Protein AF-A0A7S3GYY1-F1 (afdb_monomer_lite)

Radius of gyration: 20.86 Å; chains: 1; bounding box: 52×26×49 Å

InterPro domains:
  IPR011989 Armadillo-like helical [G3DSA:1.25.10.10] (1-102)
  IPR016024 Armadillo-type fold [SSF48371] (5-98)
  IPR026739 AP complex subunit beta [PTHR11134] (6-101)

pLDDT: mean 89.25, std 10.95, range [45.5, 98.06]

Foldseek 3Di:
DDDDPVVLQVVLLVLLQVCVVPVVVRVVVNVVSLVCQCPPDPDVVSNVSSVVLVVQVVVPSVSSCCVSVPDDDDPPDDPVRVPPVVVVVLVVCPPHCVNVPD

Sequence (102 aa):
EEVSGAVKLEMITAAVKLFFCRPPEMQAMLGRLLDKAITETTHPDVRDRALLYYRLLAYSPEEARRVICAPKEIVEEFQEEMDAEMREKIFDEFNTLSIVYK

Organism: NCBI:txid89044

Structure (mmCIF, N/CA/C/O backbone):
data_AF-A0A7S3GYY1-F1
#
_entry.id   AF-A0A7S3GYY1-F1
#
loop_
_atom_site.group_PDB
_atom_site.id
_atom_site.type_symbol
_atom_site.label_atom_id
_atom_site.label_alt_id
_atom_site.label_comp_id
_atom_site.label_asym_id
_atom_site.label_entity_id
_atom_site.label_seq_id
_atom_site.pdbx_PDB_ins_code
_atom_site.Cartn_x
_atom_site.Cartn_y
_atom_site.Cartn_z
_atom_site.occupancy
_atom_site.B_iso_or_equiv
_atom_site.auth_seq_id
_atom_site.auth_comp_id
_atom_site.auth_asym_id
_atom_site.auth_atom_id
_atom_site.pdbx_PDB_model_num
ATOM 1 N N . GLU A 1 1 ? 19.381 6.036 13.625 1.00 45.50 1 GLU A N 1
ATOM 2 C CA . GLU A 1 1 ? 19.503 5.397 12.302 1.00 45.50 1 GLU A CA 1
ATOM 3 C C . GLU A 1 1 ? 18.190 5.613 11.563 1.00 45.50 1 GLU A C 1
ATOM 5 O O . GLU A 1 1 ? 17.159 5.116 12.011 1.00 45.50 1 GLU A O 1
ATOM 10 N N . GLU A 1 2 ? 18.165 6.472 10.543 1.00 54.03 2 GLU A N 1
ATOM 11 C CA . GLU A 1 2 ? 16.949 6.645 9.744 1.00 54.03 2 GLU A CA 1
ATOM 12 C C . GLU A 1 2 ? 16.781 5.429 8.837 1.00 54.03 2 GLU A C 1
ATOM 14 O O . GLU A 1 2 ? 17.522 5.233 7.879 1.00 54.03 2 GLU A O 1
ATOM 19 N N . VAL A 1 3 ? 15.796 4.589 9.152 1.00 68.88 3 VAL A N 1
ATOM 20 C CA . VAL A 1 3 ? 15.377 3.505 8.262 1.00 68.88 3 VAL A CA 1
ATOM 21 C C . VAL A 1 3 ? 14.910 4.122 6.940 1.00 68.88 3 VAL A C 1
ATOM 23 O O . VAL A 1 3 ? 14.062 5.022 6.954 1.00 68.88 3 VAL A O 1
ATOM 26 N N . SER A 1 4 ? 15.462 3.638 5.822 1.00 87.56 4 SER A N 1
ATOM 27 C CA . SER A 1 4 ? 15.169 4.113 4.461 1.00 87.56 4 SER A CA 1
ATOM 28 C C . SER A 1 4 ? 13.662 4.250 4.207 1.00 87.56 4 SER A C 1
ATOM 30 O O . SER A 1 4 ? 12.870 3.396 4.620 1.00 87.56 4 SER A O 1
ATOM 32 N N . GLY A 1 5 ? 13.258 5.314 3.502 1.00 89.12 5 GLY A N 1
ATOM 33 C CA . GLY A 1 5 ? 11.859 5.563 3.134 1.00 89.12 5 GLY A CA 1
ATOM 34 C C . GLY A 1 5 ? 11.222 4.368 2.421 1.00 89.12 5 GLY A C 1
ATOM 35 O O . GLY A 1 5 ? 10.105 3.980 2.758 1.00 89.12 5 GLY A O 1
ATOM 36 N N . ALA A 1 6 ? 11.975 3.701 1.542 1.00 93.00 6 ALA A N 1
ATOM 37 C CA . ALA A 1 6 ? 11.526 2.501 0.836 1.00 93.00 6 ALA A CA 1
ATOM 38 C C . ALA A 1 6 ? 11.123 1.367 1.796 1.00 93.00 6 ALA A C 1
ATOM 40 O O . ALA A 1 6 ? 10.068 0.757 1.639 1.00 93.00 6 ALA A O 1
ATOM 41 N N . VAL A 1 7 ? 11.910 1.137 2.851 1.00 94.44 7 VAL A N 1
ATOM 42 C CA . VAL A 1 7 ? 11.620 0.096 3.849 1.00 94.44 7 VAL A CA 1
ATOM 43 C C . VAL A 1 7 ? 10.350 0.431 4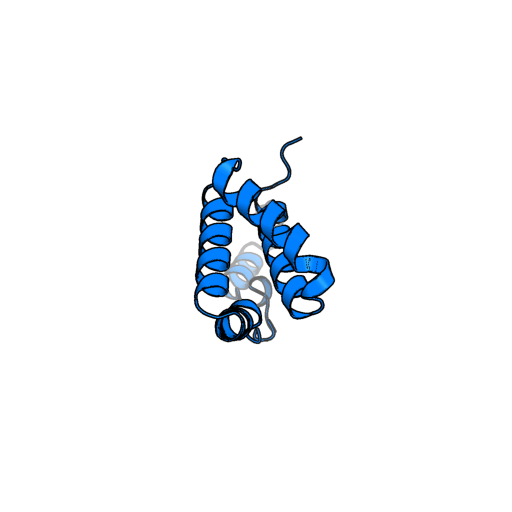.631 1.00 94.44 7 VAL A C 1
ATOM 45 O O . VAL A 1 7 ? 9.529 -0.448 4.878 1.00 94.44 7 VAL A O 1
ATOM 48 N N . LYS A 1 8 ? 10.139 1.706 4.984 1.00 94.06 8 LYS A N 1
ATOM 49 C CA . LYS A 1 8 ? 8.908 2.146 5.665 1.00 94.06 8 LYS A CA 1
ATOM 50 C C . LYS A 1 8 ? 7.673 1.951 4.782 1.00 94.06 8 LYS A C 1
ATOM 52 O O . LYS A 1 8 ? 6.646 1.483 5.271 1.00 94.06 8 LYS A O 1
ATOM 57 N N . LEU A 1 9 ? 7.778 2.280 3.494 1.00 95.88 9 LEU A N 1
ATOM 58 C CA . LEU A 1 9 ? 6.697 2.101 2.523 1.00 95.88 9 LEU A CA 1
ATOM 59 C C . LEU A 1 9 ? 6.303 0.625 2.375 1.00 95.88 9 LEU A C 1
ATOM 61 O O . LEU A 1 9 ? 5.112 0.298 2.415 1.00 95.88 9 LEU A O 1
ATOM 65 N N . GLU A 1 10 ? 7.286 -0.266 2.259 1.00 96.19 10 GLU A N 1
ATOM 66 C CA . GLU A 1 10 ? 7.033 -1.7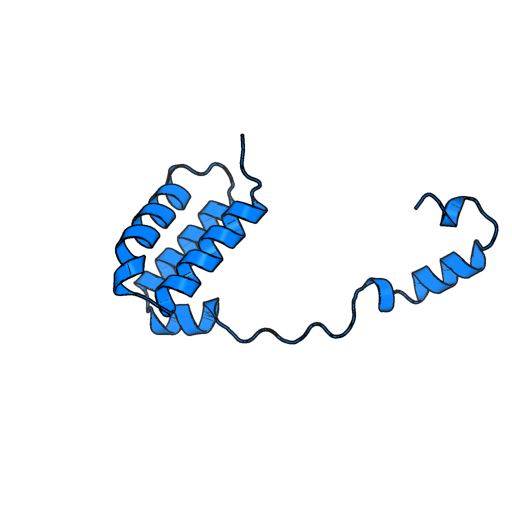05 2.165 1.00 96.19 10 GLU A CA 1
ATOM 67 C C . GLU A 1 10 ? 6.509 -2.286 3.479 1.00 96.19 10 GLU A C 1
ATOM 69 O O . GLU A 1 10 ? 5.581 -3.093 3.466 1.00 96.19 10 GLU A O 1
ATOM 74 N N . MET A 1 11 ? 7.005 -1.820 4.627 1.00 95.44 11 MET A N 1
ATOM 75 C CA . MET A 1 11 ? 6.515 -2.249 5.939 1.00 95.44 11 MET A CA 1
ATOM 76 C C . MET A 1 11 ? 5.024 -1.935 6.126 1.00 95.44 11 MET A C 1
ATOM 78 O O . MET A 1 11 ? 4.266 -2.800 6.568 1.00 95.44 11 MET A O 1
ATOM 82 N N . ILE A 1 12 ? 4.579 -0.726 5.764 1.00 96.50 12 ILE A N 1
ATOM 83 C CA . ILE A 1 12 ? 3.158 -0.347 5.839 1.00 96.50 12 ILE A CA 1
ATOM 84 C C . ILE A 1 12 ? 2.322 -1.224 4.899 1.00 96.50 12 ILE A C 1
ATOM 86 O O . ILE A 1 12 ? 1.274 -1.737 5.294 1.00 96.50 12 ILE A O 1
ATOM 90 N N . THR A 1 13 ? 2.805 -1.449 3.675 1.00 97.19 13 THR A N 1
ATOM 91 C CA . THR A 1 13 ? 2.125 -2.297 2.685 1.00 97.19 13 THR A CA 1
ATOM 92 C C . THR A 1 13 ? 1.990 -3.739 3.176 1.00 97.19 13 THR A C 1
ATOM 94 O O . THR A 1 13 ? 0.910 -4.327 3.097 1.00 97.19 13 THR A O 1
ATOM 97 N N . ALA A 1 14 ? 3.058 -4.306 3.737 1.00 97.19 14 ALA A N 1
ATOM 98 C CA . ALA A 1 14 ? 3.065 -5.650 4.298 1.00 97.19 14 ALA A CA 1
ATOM 99 C C . ALA A 1 14 ? 2.120 -5.775 5.501 1.00 97.19 14 ALA A C 1
ATOM 101 O O . ALA A 1 14 ? 1.362 -6.740 5.581 1.00 97.19 14 ALA A O 1
ATOM 102 N N . ALA A 1 15 ? 2.105 -4.788 6.403 1.00 97.44 15 ALA A N 1
ATOM 103 C CA . ALA A 1 15 ? 1.216 -4.787 7.562 1.00 97.44 15 ALA A CA 1
ATOM 104 C C . ALA A 1 15 ? -0.266 -4.758 7.157 1.00 97.44 15 ALA A C 1
ATOM 106 O O . ALA A 1 15 ? -1.065 -5.520 7.701 1.00 97.44 15 ALA A O 1
ATOM 107 N N . VAL A 1 16 ? -0.642 -3.940 6.168 1.00 97.44 16 VAL A N 1
ATOM 108 C CA . VAL A 1 16 ? -2.026 -3.905 5.664 1.00 97.44 16 VAL A CA 1
ATOM 109 C C . VAL A 1 16 ? -2.400 -5.214 4.966 1.00 97.44 16 VAL A C 1
ATOM 111 O O . VAL A 1 16 ? -3.482 -5.750 5.198 1.00 97.44 16 VAL A O 1
ATOM 114 N N . LYS A 1 17 ? -1.497 -5.795 4.167 1.00 97.38 17 LYS A N 1
ATOM 115 C CA . LYS A 1 17 ? -1.729 -7.112 3.553 1.00 97.38 17 LYS A CA 1
ATOM 116 C C . LYS A 1 17 ? -1.909 -8.212 4.599 1.00 97.38 17 LYS A C 1
ATOM 118 O O . LYS A 1 17 ? -2.830 -9.017 4.487 1.00 97.38 17 LYS A O 1
ATOM 123 N N . LEU A 1 18 ? -1.073 -8.220 5.637 1.00 97.50 18 LEU A N 1
ATOM 124 C CA . LEU A 1 18 ? -1.156 -9.188 6.728 1.00 97.50 18 LEU A CA 1
ATOM 125 C C . LEU A 1 18 ? -2.440 -9.017 7.549 1.00 97.50 18 LEU A C 1
ATOM 127 O O . LEU A 1 18 ? -3.010 -10.016 7.986 1.00 97.50 18 LEU A O 1
ATOM 131 N N . PHE A 1 19 ? -2.947 -7.789 7.696 1.00 97.69 19 PHE A N 1
ATOM 132 C CA . PHE A 1 19 ? -4.256 -7.541 8.299 1.00 97.69 19 PHE A CA 1
ATOM 133 C C . PHE A 1 19 ? -5.386 -8.262 7.556 1.00 97.69 19 PHE A C 1
ATOM 135 O O . PHE A 1 19 ? -6.242 -8.846 8.210 1.00 97.69 19 PHE A O 1
ATOM 142 N N . PHE A 1 20 ? -5.360 -8.333 6.223 1.00 96.75 20 PHE A N 1
ATOM 143 C CA . PHE A 1 20 ? -6.361 -9.109 5.479 1.00 96.75 20 PHE A CA 1
ATOM 144 C C . PHE A 1 20 ? -6.231 -10.628 5.671 1.00 96.75 20 PHE A C 1
ATOM 146 O O . PHE A 1 20 ? -7.214 -11.344 5.492 1.00 96.75 20 PHE A O 1
ATOM 153 N N . CYS A 1 21 ? -5.048 -11.127 6.043 1.00 96.06 21 CYS A N 1
ATOM 154 C CA . CYS A 1 21 ? -4.831 -12.542 6.352 1.00 96.06 21 CYS A CA 1
ATOM 155 C C . CYS A 1 21 ? -5.228 -12.896 7.792 1.00 96.06 21 CYS A C 1
ATOM 157 O O . CYS A 1 21 ? -5.764 -13.976 8.029 1.00 96.06 21 CYS A O 1
ATOM 159 N N . ARG A 1 22 ? -4.941 -12.011 8.758 1.00 96.44 22 ARG A N 1
ATOM 160 C CA . ARG A 1 22 ? -5.206 -12.218 10.193 1.00 96.44 22 ARG A CA 1
ATOM 161 C C . ARG A 1 22 ? -5.757 -10.949 10.861 1.00 96.44 22 ARG A C 1
ATOM 163 O O . ARG A 1 22 ? -5.047 -10.318 11.649 1.00 96.44 22 ARG A O 1
ATOM 170 N N . PRO A 1 23 ? -7.019 -10.569 10.589 1.00 93.81 23 PRO A N 1
ATOM 171 C CA . PRO A 1 23 ? -7.574 -9.310 11.085 1.00 93.81 23 PRO A CA 1
ATOM 172 C C . PRO A 1 23 ? -7.520 -9.142 12.616 1.00 93.81 23 PRO A C 1
ATOM 174 O O . PRO A 1 23 ? -7.063 -8.086 13.057 1.00 93.81 23 PRO A O 1
ATOM 177 N N . PRO A 1 24 ? -7.891 -10.147 13.444 1.00 95.06 24 PRO A N 1
ATOM 178 C CA . PRO A 1 24 ? -7.938 -9.977 14.901 1.00 95.06 24 PRO A CA 1
ATOM 179 C C . PRO A 1 24 ? -6.567 -9.703 15.531 1.00 95.06 24 PRO A C 1
ATOM 181 O O . PRO A 1 24 ? -6.445 -8.860 16.415 1.00 95.06 24 PRO A O 1
ATOM 184 N N . GLU A 1 25 ? -5.525 -10.390 15.055 1.00 96.31 25 GLU A N 1
ATOM 185 C CA . GLU A 1 25 ? -4.148 -10.232 15.548 1.00 96.31 25 GLU A CA 1
ATOM 186 C C . GLU A 1 25 ? -3.552 -8.881 15.125 1.00 96.31 25 GLU A C 1
ATOM 188 O O . GLU A 1 25 ? -2.783 -8.259 15.860 1.00 96.31 25 GLU A O 1
ATOM 193 N N . MET A 1 26 ? -3.919 -8.412 13.930 1.00 96.62 26 MET A N 1
ATOM 194 C CA . MET A 1 26 ? -3.288 -7.264 13.288 1.00 96.62 26 MET A CA 1
ATOM 195 C C . MET A 1 26 ? -3.982 -5.935 13.560 1.00 96.62 26 MET A C 1
ATOM 197 O O . MET A 1 26 ? -3.323 -4.904 13.468 1.00 96.62 26 MET A O 1
ATOM 201 N N . GLN A 1 27 ? -5.271 -5.922 13.906 1.00 94.94 27 GLN A N 1
ATOM 202 C CA . GLN A 1 27 ? -6.063 -4.691 14.015 1.00 94.94 27 GLN A CA 1
ATOM 203 C C . GLN A 1 27 ? -5.419 -3.649 14.942 1.00 94.94 27 GLN A C 1
ATOM 205 O O . GLN A 1 27 ? -5.226 -2.497 14.552 1.00 94.94 27 GLN A O 1
ATOM 210 N N . ALA A 1 28 ? -5.022 -4.058 16.151 1.00 97.00 28 ALA A N 1
ATOM 211 C CA . ALA A 1 28 ? -4.401 -3.153 17.116 1.00 97.00 28 ALA A CA 1
ATOM 212 C C . ALA A 1 28 ? -3.006 -2.687 16.669 1.00 97.00 28 ALA A C 1
ATOM 214 O O . ALA A 1 28 ? -2.629 -1.539 16.900 1.00 97.00 28 ALA A O 1
ATOM 215 N N . MET A 1 29 ? -2.226 -3.573 16.043 1.00 97.25 29 MET A N 1
ATOM 216 C CA . MET A 1 29 ? -0.885 -3.240 15.562 1.00 97.25 29 MET A CA 1
ATOM 217 C C . MET A 1 29 ? -0.944 -2.277 14.375 1.00 97.25 29 MET A C 1
ATOM 219 O O . MET A 1 29 ? -0.262 -1.253 14.394 1.00 97.25 29 MET A O 1
ATOM 223 N N . LEU A 1 30 ? -1.806 -2.557 13.394 1.00 97.19 30 LEU A N 1
ATOM 224 C CA . LEU A 1 30 ? -1.987 -1.728 12.210 1.00 97.19 30 LEU A CA 1
ATOM 225 C C . LEU A 1 30 ? -2.490 -0.327 12.578 1.00 97.19 30 LEU A C 1
ATOM 227 O O . LEU A 1 30 ? -1.989 0.650 12.030 1.00 97.19 30 LEU A O 1
ATOM 231 N N . GLY A 1 31 ? -3.410 -0.216 13.544 1.00 96.69 31 GLY A N 1
ATOM 232 C CA . GLY A 1 31 ? -3.866 1.080 14.052 1.00 96.69 31 GLY A CA 1
ATOM 233 C C . GLY A 1 31 ? -2.717 1.937 14.594 1.00 96.69 31 GLY A C 1
ATOM 234 O O . GLY A 1 31 ? -2.556 3.079 14.173 1.00 96.69 31 GLY A O 1
ATOM 235 N N . ARG A 1 32 ? -1.860 1.365 15.455 1.00 97.31 32 ARG A N 1
ATOM 236 C CA . ARG A 1 32 ? -0.674 2.068 15.987 1.00 97.31 32 ARG A CA 1
ATOM 237 C C . ARG A 1 32 ? 0.329 2.431 14.894 1.00 97.31 32 ARG A C 1
ATOM 239 O O . ARG A 1 32 ? 0.930 3.499 14.942 1.00 97.31 32 ARG A O 1
ATOM 246 N N . LEU A 1 33 ? 0.530 1.538 13.925 1.00 96.69 33 LEU A N 1
ATOM 247 C CA . LEU A 1 33 ? 1.443 1.779 12.814 1.00 96.69 33 LEU A CA 1
ATOM 248 C C . LEU A 1 33 ? 0.974 2.951 11.946 1.00 96.69 33 LEU A C 1
ATOM 250 O O . LEU A 1 33 ? 1.783 3.816 11.619 1.00 96.69 33 LEU A O 1
ATOM 254 N N . LEU A 1 34 ? -0.311 2.980 11.579 1.00 97.06 34 LEU A N 1
ATOM 255 C CA . LEU A 1 34 ? -0.884 4.049 10.762 1.00 97.06 34 LEU A CA 1
ATOM 256 C C . LEU A 1 34 ? -0.870 5.386 11.502 1.00 97.06 34 LEU A C 1
ATOM 258 O O . LEU A 1 34 ? -0.460 6.378 10.912 1.00 97.06 34 LEU A O 1
ATOM 262 N N . ASP A 1 35 ? -1.232 5.413 12.786 1.00 97.19 35 ASP A N 1
ATOM 263 C CA . ASP A 1 35 ? -1.167 6.630 13.604 1.00 97.19 35 ASP A C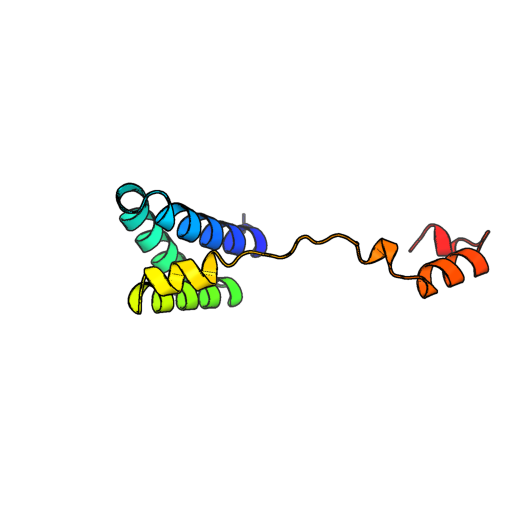A 1
ATOM 264 C C . ASP A 1 35 ? 0.255 7.214 13.637 1.00 97.19 35 ASP A C 1
ATOM 266 O O . ASP A 1 35 ? 0.482 8.374 13.286 1.00 97.19 35 ASP A O 1
ATOM 270 N N . LYS A 1 36 ? 1.251 6.362 13.908 1.00 95.50 36 LYS A N 1
ATOM 271 C CA . LYS A 1 36 ? 2.663 6.756 13.889 1.00 95.50 36 LYS A CA 1
ATOM 272 C C . LYS A 1 36 ? 3.120 7.240 12.508 1.00 95.50 36 LYS A C 1
ATOM 274 O O . LYS A 1 36 ? 3.833 8.237 12.398 1.00 95.50 36 LYS A O 1
ATOM 279 N N . ALA A 1 37 ? 2.717 6.550 11.442 1.00 95.31 37 ALA A N 1
ATOM 280 C CA . ALA A 1 37 ? 3.067 6.916 10.071 1.00 95.31 37 ALA A CA 1
ATOM 281 C C . ALA A 1 37 ? 2.403 8.225 9.607 1.00 95.31 37 ALA A C 1
ATOM 283 O O . ALA A 1 37 ? 2.965 8.926 8.771 1.00 95.31 37 ALA A O 1
ATOM 284 N N . ILE A 1 38 ? 1.232 8.574 10.143 1.00 96.00 38 ILE A N 1
ATOM 285 C CA . ILE A 1 38 ? 0.504 9.796 9.781 1.00 96.00 38 ILE A CA 1
ATOM 286 C C . ILE A 1 38 ? 1.005 11.008 10.577 1.00 96.00 38 ILE A C 1
ATOM 288 O O . ILE A 1 38 ? 1.058 12.113 10.024 1.00 96.00 38 ILE A O 1
ATOM 292 N N . THR A 1 39 ? 1.359 10.804 11.848 1.00 95.12 39 THR A N 1
ATOM 293 C CA . THR A 1 39 ? 1.645 11.886 12.803 1.00 95.12 39 THR A CA 1
ATOM 294 C C . THR A 1 39 ? 3.139 12.175 12.961 1.00 95.12 39 THR A C 1
ATOM 296 O O . THR A 1 39 ? 3.524 13.338 13.036 1.00 95.12 39 THR A O 1
ATOM 299 N N . GLU A 1 40 ? 3.997 11.150 12.990 1.00 91.44 40 GLU A N 1
ATOM 300 C CA . GLU A 1 40 ? 5.414 11.303 13.379 1.00 91.44 40 GLU A CA 1
ATOM 301 C C . GLU A 1 40 ? 6.401 11.254 12.203 1.00 91.44 40 GLU A C 1
ATOM 303 O O . GLU A 1 40 ? 7.579 11.577 12.350 1.00 91.44 40 GLU A O 1
ATOM 308 N N . THR A 1 41 ? 5.961 10.812 11.026 1.00 89.38 41 THR A N 1
ATOM 309 C CA . THR A 1 41 ? 6.842 10.656 9.865 1.00 89.38 41 THR A CA 1
ATOM 310 C C . THR A 1 41 ? 7.094 11.985 9.153 1.00 89.38 41 THR A C 1
ATOM 312 O O . THR A 1 41 ? 6.166 12.714 8.814 1.00 89.38 41 THR A O 1
ATOM 315 N N . THR A 1 42 ? 8.364 12.249 8.842 1.00 89.69 42 THR A N 1
ATOM 316 C CA . THR A 1 42 ? 8.818 13.389 8.026 1.00 89.69 42 THR A CA 1
ATOM 317 C C . THR A 1 42 ? 8.761 13.118 6.521 1.00 89.69 42 THR A C 1
ATOM 319 O O . THR A 1 42 ? 8.730 14.055 5.730 1.00 89.69 42 THR A O 1
ATOM 322 N N . HIS A 1 43 ? 8.736 11.845 6.111 1.00 93.12 43 HIS A N 1
ATOM 323 C CA . HIS A 1 43 ? 8.726 11.444 4.705 1.00 93.12 43 HIS A CA 1
ATOM 324 C C . HIS A 1 43 ? 7.311 11.568 4.105 1.00 93.12 43 HIS A C 1
ATOM 326 O O . HIS A 1 43 ? 6.429 10.790 4.487 1.00 93.12 43 HIS A O 1
ATOM 332 N N . PRO A 1 44 ? 7.073 12.479 3.143 1.00 93.88 44 PRO A N 1
ATOM 333 C CA . PRO A 1 44 ? 5.730 12.763 2.630 1.00 93.88 44 PRO A CA 1
ATOM 334 C C . PRO A 1 44 ? 5.056 11.526 2.018 1.00 93.88 44 PRO A C 1
ATOM 336 O O . PRO A 1 44 ? 3.936 11.202 2.401 1.00 93.88 44 PRO A O 1
ATOM 339 N N . ASP A 1 45 ? 5.768 10.744 1.198 1.00 96.00 45 ASP A N 1
ATOM 340 C CA . ASP A 1 45 ? 5.186 9.552 0.552 1.00 96.00 45 ASP A CA 1
ATOM 341 C C . ASP A 1 45 ? 4.685 8.489 1.540 1.00 96.00 45 ASP A C 1
ATOM 343 O O . ASP A 1 45 ? 3.691 7.804 1.292 1.00 96.00 45 ASP A O 1
ATOM 347 N N . VAL A 1 46 ? 5.376 8.333 2.673 1.00 95.75 46 VAL A N 1
ATOM 348 C CA . VAL A 1 46 ? 4.999 7.378 3.725 1.00 95.75 46 VAL A CA 1
ATOM 349 C C . VAL A 1 46 ? 3.702 7.833 4.387 1.00 95.75 46 VAL A C 1
ATOM 351 O O . VAL A 1 46 ? 2.796 7.020 4.586 1.00 95.75 46 VAL A O 1
ATOM 354 N N . ARG A 1 47 ? 3.592 9.135 4.670 1.00 96.81 47 ARG A N 1
ATOM 355 C CA . ARG A 1 47 ? 2.390 9.748 5.237 1.00 96.81 47 ARG A CA 1
ATOM 356 C C . ARG A 1 47 ? 1.203 9.643 4.282 1.00 96.81 47 ARG A C 1
ATOM 358 O O . ARG A 1 47 ? 0.124 9.227 4.703 1.00 96.81 47 ARG A O 1
ATOM 365 N N . ASP A 1 48 ? 1.404 9.948 3.004 1.00 97.69 48 ASP A N 1
ATOM 366 C CA . ASP A 1 48 ? 0.352 9.885 1.986 1.00 97.69 48 ASP A CA 1
ATOM 367 C C . ASP A 1 48 ? -0.141 8.454 1.767 1.00 97.69 48 ASP A C 1
ATOM 369 O O . ASP A 1 48 ? -1.349 8.211 1.719 1.00 97.69 48 ASP A O 1
ATOM 373 N N . ARG A 1 49 ? 0.769 7.473 1.726 1.00 97.62 49 ARG A N 1
ATOM 374 C CA . ARG A 1 49 ? 0.395 6.056 1.626 1.00 97.62 49 ARG A CA 1
ATOM 375 C C . ARG A 1 49 ? -0.375 5.574 2.853 1.00 97.62 49 ARG A C 1
ATOM 377 O O . ARG A 1 49 ? -1.371 4.868 2.701 1.00 97.62 49 ARG A O 1
ATOM 384 N N . ALA A 1 50 ? 0.042 5.977 4.053 1.00 97.69 50 ALA A N 1
ATOM 385 C CA . ALA A 1 50 ? -0.678 5.655 5.282 1.00 97.69 50 ALA A CA 1
ATOM 386 C C . ALA A 1 50 ? -2.089 6.269 5.295 1.00 97.69 50 ALA A C 1
ATOM 388 O O . ALA A 1 50 ? -3.054 5.572 5.609 1.00 97.69 50 ALA A O 1
ATOM 389 N N . LEU A 1 51 ? -2.235 7.536 4.886 1.00 98.00 51 LEU A N 1
ATOM 390 C CA . LEU A 1 51 ? -3.536 8.200 4.761 1.00 98.00 51 LEU A CA 1
ATOM 391 C C . LEU A 1 51 ? -4.432 7.528 3.719 1.00 98.00 51 LEU A C 1
ATOM 393 O O . LEU A 1 51 ? -5.623 7.347 3.976 1.00 98.00 51 LEU A O 1
ATOM 397 N N . LEU A 1 52 ? -3.879 7.145 2.566 1.00 97.94 52 LEU A N 1
ATOM 398 C CA . LEU A 1 52 ? -4.606 6.414 1.530 1.00 97.94 52 LEU A CA 1
ATOM 399 C C . LEU A 1 52 ? -5.165 5.102 2.087 1.00 97.94 52 LEU A C 1
ATOM 401 O O . LEU A 1 52 ? -6.366 4.862 1.986 1.00 97.94 52 LEU A O 1
ATOM 405 N N . TYR A 1 53 ? -4.320 4.277 2.711 1.00 97.75 53 TYR A N 1
ATOM 406 C CA . TYR A 1 53 ? -4.754 3.001 3.282 1.00 97.75 53 TYR A CA 1
ATOM 407 C C . TYR A 1 53 ? -5.758 3.183 4.415 1.00 97.75 53 TYR A C 1
ATOM 409 O O . TYR A 1 53 ? -6.765 2.482 4.439 1.00 97.75 53 TYR A O 1
ATOM 417 N N . TYR A 1 54 ? -5.537 4.148 5.310 1.00 97.81 54 TYR A N 1
ATOM 418 C CA . TYR A 1 54 ? -6.468 4.454 6.392 1.00 97.81 54 TYR A CA 1
ATOM 419 C C . TYR A 1 54 ? -7.854 4.833 5.859 1.00 97.81 54 TYR A C 1
ATOM 421 O O . TYR A 1 54 ? -8.859 4.260 6.277 1.00 97.81 54 TYR A O 1
ATOM 429 N N . ARG A 1 55 ? -7.918 5.757 4.891 1.00 98.06 55 ARG A N 1
ATOM 430 C CA . ARG A 1 55 ? -9.181 6.196 4.278 1.00 98.06 55 ARG A CA 1
ATOM 431 C C . ARG A 1 55 ? -9.880 5.061 3.540 1.00 98.06 55 ARG A C 1
ATOM 433 O O . ARG A 1 55 ? -11.097 4.946 3.626 1.00 98.06 55 ARG A O 1
ATOM 440 N N . LEU A 1 56 ? -9.121 4.220 2.843 1.00 97.44 56 LEU A N 1
ATOM 441 C CA . LEU A 1 56 ? -9.671 3.098 2.095 1.00 97.44 56 LEU A CA 1
ATOM 442 C C . LEU A 1 56 ? -10.250 2.025 3.027 1.00 97.44 56 LEU A C 1
ATOM 444 O O . LEU A 1 56 ? -11.362 1.561 2.801 1.00 97.44 56 LEU A O 1
ATOM 448 N N . LEU A 1 57 ? -9.539 1.693 4.111 1.00 96.75 57 LEU A N 1
ATOM 449 C CA . LEU A 1 57 ? -10.015 0.772 5.149 1.00 96.75 57 LEU A CA 1
ATOM 450 C C . LEU A 1 57 ? -11.244 1.321 5.885 1.00 96.75 57 LEU A C 1
ATOM 452 O O . LEU A 1 57 ? -12.155 0.554 6.187 1.00 96.75 57 LEU A O 1
ATOM 456 N N . ALA A 1 58 ? -11.280 2.631 6.152 1.00 96.44 58 ALA A N 1
ATOM 457 C CA . ALA A 1 58 ? -12.427 3.296 6.768 1.00 96.44 58 ALA A CA 1
ATOM 458 C C . ALA A 1 58 ? -13.655 3.337 5.843 1.00 96.44 58 ALA A C 1
ATOM 460 O O . ALA A 1 58 ? -14.780 3.265 6.328 1.00 96.44 58 ALA A O 1
ATOM 461 N N . TYR A 1 59 ? -13.447 3.451 4.527 1.00 97.50 59 TYR A N 1
ATOM 462 C CA . TYR A 1 59 ? -14.520 3.407 3.536 1.00 97.50 59 TYR A CA 1
ATOM 463 C C . TYR A 1 59 ? -15.096 1.995 3.384 1.00 97.50 59 TYR A C 1
ATOM 465 O O . TYR A 1 59 ? -16.300 1.798 3.522 1.00 97.50 59 TYR A O 1
ATOM 473 N N . SER A 1 60 ? -14.245 1.008 3.092 1.00 97.56 60 SER A N 1
ATOM 474 C CA . SER A 1 60 ? -14.643 -0.397 2.999 1.00 97.56 60 SER A CA 1
ATOM 475 C C . SER A 1 60 ? -13.414 -1.313 3.051 1.00 97.56 60 SER A C 1
ATOM 477 O O . SER A 1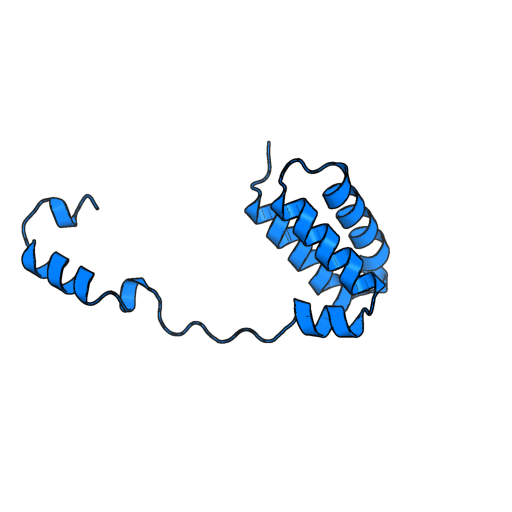 60 ? -12.557 -1.240 2.163 1.00 97.56 60 SER A O 1
ATOM 479 N N . PRO A 1 61 ? -13.328 -2.238 4.027 1.00 95.19 61 PRO A N 1
ATOM 480 C CA . PRO A 1 61 ? -12.260 -3.236 4.074 1.00 95.19 61 PRO A CA 1
ATOM 481 C C . PRO A 1 61 ? -12.220 -4.152 2.842 1.00 95.19 61 PRO A C 1
ATOM 483 O O . PRO A 1 61 ? -11.144 -4.599 2.445 1.00 95.19 61 PRO A O 1
ATOM 486 N N . GLU A 1 62 ? -13.373 -4.424 2.224 1.00 96.19 62 GLU A N 1
ATOM 487 C CA . GLU A 1 62 ? -13.466 -5.267 1.028 1.00 96.19 62 GLU A CA 1
ATOM 488 C C . GLU A 1 62 ? -12.871 -4.567 -0.198 1.00 96.19 62 GLU A C 1
ATOM 490 O O . GLU A 1 62 ? -12.029 -5.139 -0.895 1.00 96.19 62 GLU A O 1
ATOM 495 N N . GLU A 1 63 ? -13.221 -3.295 -0.410 1.00 96.50 63 GLU A N 1
ATOM 496 C CA . GLU A 1 63 ? -12.633 -2.484 -1.481 1.00 96.50 63 GLU A CA 1
ATOM 497 C C . GLU A 1 63 ? -11.141 -2.249 -1.245 1.00 96.50 63 GLU A C 1
ATOM 499 O O . GLU A 1 63 ? -10.338 -2.336 -2.176 1.00 96.50 63 GLU A O 1
ATOM 504 N N . ALA A 1 64 ? -10.743 -2.037 0.012 1.00 97.00 64 ALA A N 1
ATOM 505 C CA . ALA A 1 64 ? -9.339 -1.919 0.373 1.00 97.00 64 ALA A CA 1
ATOM 506 C C . ALA A 1 64 ? -8.549 -3.171 -0.008 1.00 97.00 64 ALA A C 1
ATOM 508 O O . ALA A 1 64 ? -7.478 -3.065 -0.606 1.00 97.00 64 ALA A O 1
ATOM 509 N N . ARG A 1 65 ? -9.094 -4.360 0.266 1.00 96.94 65 ARG A N 1
ATOM 510 C CA . ARG A 1 65 ? -8.470 -5.621 -0.137 1.00 96.94 65 ARG A CA 1
ATOM 511 C C . ARG A 1 65 ? -8.368 -5.734 -1.656 1.00 96.94 65 ARG A C 1
ATOM 513 O O . ARG A 1 65 ? -7.308 -6.109 -2.150 1.00 96.94 65 ARG A O 1
ATOM 520 N N . ARG A 1 66 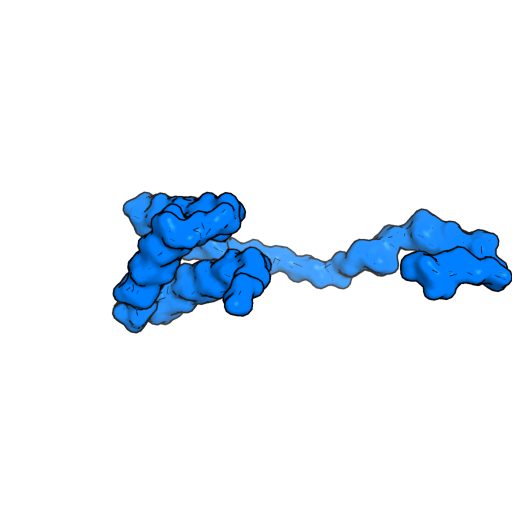? -9.430 -5.394 -2.391 1.00 96.62 66 ARG A N 1
ATOM 521 C CA . ARG A 1 66 ? -9.457 -5.459 -3.861 1.00 96.62 66 ARG A CA 1
ATOM 522 C C . ARG A 1 66 ? -8.385 -4.574 -4.497 1.00 96.62 66 ARG A C 1
ATOM 524 O O . ARG A 1 66 ? -7.706 -5.014 -5.416 1.00 96.62 66 ARG A O 1
ATOM 531 N N . VAL A 1 67 ? -8.217 -3.353 -3.994 1.00 96.50 67 VAL A N 1
ATOM 532 C CA . VAL A 1 67 ? -7.254 -2.380 -4.528 1.00 96.50 67 VAL A CA 1
ATOM 533 C C . VAL A 1 67 ? -5.820 -2.708 -4.102 1.00 96.50 67 VAL A C 1
ATOM 535 O O . VAL A 1 67 ? -4.917 -2.719 -4.931 1.00 96.50 67 VAL A O 1
ATOM 538 N N . ILE A 1 68 ? -5.586 -2.989 -2.816 1.00 96.19 68 ILE A N 1
ATOM 539 C CA . ILE A 1 68 ? -4.229 -3.170 -2.265 1.00 96.19 68 ILE A CA 1
ATOM 540 C C . ILE A 1 68 ? -3.638 -4.534 -2.646 1.00 96.19 68 ILE A C 1
ATOM 542 O O . ILE A 1 68 ? -2.426 -4.658 -2.853 1.00 96.19 68 ILE A O 1
ATOM 546 N N . CYS A 1 69 ? -4.483 -5.560 -2.736 1.00 95.56 69 CYS A N 1
ATOM 547 C CA . CYS A 1 69 ? -4.100 -6.920 -3.110 1.00 95.56 69 CYS A CA 1
ATOM 548 C C . CYS A 1 69 ? -4.502 -7.258 -4.550 1.00 95.56 69 CYS A C 1
ATOM 550 O O . CYS A 1 69 ? -4.678 -8.436 -4.862 1.00 95.56 69 CYS A O 1
ATOM 552 N N . ALA A 1 70 ? -4.653 -6.250 -5.414 1.00 95.25 70 ALA A N 1
ATOM 553 C CA . ALA A 1 70 ? -4.898 -6.470 -6.832 1.00 95.25 70 ALA A CA 1
ATOM 554 C C . ALA A 1 70 ? -3.811 -7.390 -7.426 1.00 95.25 70 ALA A C 1
ATOM 556 O O . ALA A 1 70 ? -2.632 -7.252 -7.063 1.00 95.25 70 ALA A O 1
ATOM 557 N N . PRO A 1 71 ? -4.183 -8.336 -8.310 1.00 92.44 71 PRO A N 1
ATOM 558 C CA . PRO A 1 71 ? -3.210 -9.177 -8.987 1.00 92.44 71 PRO A CA 1
ATOM 559 C C . PRO A 1 71 ? -2.255 -8.285 -9.781 1.00 92.44 71 PRO A C 1
ATOM 561 O O . PRO A 1 71 ? -2.684 -7.374 -10.487 1.00 92.44 71 PRO A O 1
ATOM 564 N N . LYS A 1 72 ? -0.957 -8.530 -9.622 1.00 90.25 72 LYS A N 1
ATOM 565 C CA . LYS A 1 72 ? 0.077 -7.878 -10.422 1.00 90.25 72 LYS A CA 1
ATOM 566 C C . LYS A 1 72 ? 0.426 -8.797 -11.582 1.00 90.25 72 LYS A C 1
ATOM 568 O O . LYS A 1 72 ? 0.532 -10.007 -11.380 1.00 90.25 72 LYS A O 1
ATOM 573 N N . GLU A 1 73 ? 0.588 -8.220 -12.763 1.00 89.56 73 GLU A N 1
ATOM 574 C CA . GLU A 1 73 ? 1.091 -8.948 -13.924 1.00 89.56 73 GLU A CA 1
ATOM 575 C C . GLU A 1 73 ? 2.531 -9.405 -13.677 1.00 89.56 73 GLU A C 1
ATOM 577 O O . GLU A 1 73 ? 3.276 -8.796 -12.898 1.00 89.56 73 GLU A O 1
ATOM 582 N N . ILE A 1 74 ? 2.896 -10.520 -14.304 1.00 87.50 74 ILE A N 1
ATOM 583 C CA . ILE A 1 74 ? 4.257 -11.040 -14.253 1.00 87.50 74 ILE A CA 1
ATOM 584 C C . ILE A 1 74 ? 5.121 -10.109 -15.100 1.00 87.50 74 ILE A C 1
ATOM 586 O O . ILE A 1 74 ? 4.776 -9.796 -16.236 1.00 87.50 74 ILE A O 1
ATOM 590 N N . VAL A 1 75 ? 6.235 -9.654 -14.534 1.00 85.56 75 VAL A N 1
ATOM 591 C CA . VAL A 1 75 ? 7.252 -8.930 -15.297 1.00 85.56 75 VAL A CA 1
ATOM 592 C C . VAL A 1 75 ? 8.108 -9.986 -15.993 1.00 85.56 75 VAL A C 1
ATOM 594 O O . VAL A 1 75 ? 8.865 -10.682 -15.320 1.00 85.56 75 VAL A O 1
ATOM 597 N N . GLU A 1 76 ? 7.912 -10.165 -17.301 1.00 80.25 76 GLU A N 1
ATOM 598 C CA . GLU A 1 76 ? 8.607 -11.192 -18.098 1.00 80.25 76 GLU A CA 1
ATOM 599 C C . GLU A 1 76 ? 9.942 -10.707 -18.676 1.00 80.25 76 GLU A C 1
ATOM 601 O O . GLU A 1 76 ? 10.873 -11.499 -18.774 1.00 80.25 76 GLU A O 1
ATOM 606 N N . GLU A 1 77 ? 10.056 -9.417 -18.998 1.00 81.75 77 GLU A N 1
ATOM 607 C CA . GLU A 1 77 ? 11.253 -8.820 -19.598 1.00 81.75 77 GLU A CA 1
ATOM 608 C C . GLU A 1 77 ? 11.745 -7.650 -18.743 1.00 81.75 77 GLU A C 1
ATOM 610 O O . GLU A 1 77 ? 10.965 -6.793 -18.309 1.00 81.75 77 GLU A O 1
ATOM 615 N N . PHE A 1 78 ? 13.053 -7.607 -18.494 1.00 79.81 78 PHE A N 1
ATOM 616 C CA . PHE A 1 78 ? 13.685 -6.488 -17.795 1.00 79.81 78 PHE A CA 1
ATOM 617 C C . PHE A 1 78 ? 14.168 -5.435 -18.795 1.00 79.81 78 PHE A C 1
ATOM 619 O O . PHE A 1 78 ? 14.532 -5.744 -19.925 1.00 79.81 78 PHE A O 1
ATOM 626 N N . GLN A 1 79 ? 14.220 -4.168 -18.379 1.00 73.62 79 GLN A N 1
ATOM 627 C CA . GLN A 1 79 ? 14.602 -3.053 -19.258 1.00 73.62 79 GLN A CA 1
ATOM 628 C C . GLN A 1 79 ? 15.984 -3.244 -19.918 1.00 73.62 79 GLN A C 1
ATOM 630 O O . GLN A 1 79 ? 16.178 -2.863 -21.069 1.00 73.62 79 GLN A O 1
ATOM 635 N N . GLU A 1 80 ? 16.919 -3.887 -19.216 1.00 69.31 80 GLU A N 1
ATOM 636 C CA . GLU A 1 80 ? 18.252 -4.258 -19.718 1.00 69.31 80 GLU A CA 1
ATOM 637 C C . GLU A 1 80 ? 18.189 -5.222 -20.919 1.00 69.31 80 GLU A C 1
ATOM 639 O O . GLU A 1 80 ? 19.087 -5.255 -21.764 1.00 69.31 80 GLU A O 1
ATOM 644 N N . GLU A 1 81 ? 17.111 -6.002 -21.025 1.00 68.31 81 GLU A N 1
ATOM 645 C CA . GLU A 1 81 ? 16.881 -6.936 -22.123 1.00 68.31 81 GLU A CA 1
ATOM 64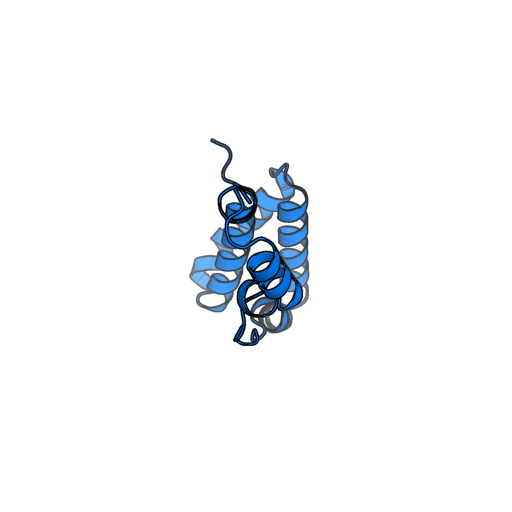6 C C . GLU A 1 81 ? 16.233 -6.269 -23.346 1.00 68.31 81 GLU A C 1
ATOM 648 O O . GLU A 1 81 ? 16.404 -6.757 -24.468 1.00 68.31 81 GLU A O 1
ATOM 653 N N . MET A 1 82 ? 15.549 -5.138 -23.136 1.00 63.03 82 MET A N 1
ATOM 654 C CA . MET A 1 82 ? 14.767 -4.426 -24.149 1.00 63.03 82 MET A CA 1
ATOM 655 C C . MET A 1 82 ? 15.534 -3.315 -24.876 1.00 63.03 82 MET A C 1
ATOM 657 O O . MET A 1 82 ? 15.107 -2.887 -25.950 1.00 63.03 82 MET A O 1
ATOM 661 N N . ASP A 1 83 ? 16.648 -2.824 -24.325 1.00 78.44 83 ASP A N 1
ATOM 662 C CA . ASP A 1 83 ? 17.352 -1.671 -24.897 1.00 78.44 83 ASP A CA 1
ATOM 663 C C . ASP A 1 83 ? 18.259 -2.069 -26.077 1.00 78.44 83 ASP A C 1
ATOM 665 O O . ASP A 1 83 ? 19.483 -2.195 -25.976 1.00 78.44 83 ASP A O 1
ATOM 669 N N . ALA A 1 84 ? 17.623 -2.304 -27.226 1.00 77.25 84 ALA A N 1
ATOM 670 C CA . ALA A 1 84 ? 18.294 -2.593 -28.488 1.00 77.25 84 ALA A CA 1
ATOM 671 C C . ALA A 1 84 ? 19.209 -1.442 -28.941 1.00 77.25 84 ALA A C 1
ATOM 673 O O . ALA A 1 84 ? 20.297 -1.711 -29.448 1.00 77.25 84 ALA A O 1
ATOM 674 N N . GLU A 1 85 ? 18.825 -0.183 -28.699 1.00 79.38 85 GLU A N 1
ATOM 675 C CA . GLU A 1 85 ? 19.666 0.977 -29.020 1.00 79.38 85 GLU A CA 1
ATOM 676 C C . GLU A 1 85 ? 20.930 1.017 -28.155 1.00 79.38 85 GLU A C 1
ATOM 678 O O . GLU A 1 85 ? 22.013 1.343 -28.643 1.00 79.38 85 GLU A O 1
ATOM 683 N N . MET A 1 86 ? 20.825 0.689 -26.864 1.00 74.75 86 MET A N 1
ATOM 684 C CA . MET A 1 86 ? 21.994 0.561 -25.998 1.00 74.75 86 MET A CA 1
ATOM 685 C C . MET A 1 86 ? 22.877 -0.604 -26.428 1.00 74.75 86 MET A C 1
ATOM 687 O O . MET A 1 86 ? 24.095 -0.443 -26.449 1.00 74.75 86 MET A O 1
ATOM 691 N N . ARG A 1 87 ? 22.297 -1.749 -26.806 1.00 76.12 87 ARG A N 1
ATOM 692 C CA . ARG A 1 87 ? 23.068 -2.886 -27.332 1.00 76.12 87 ARG A CA 1
ATOM 693 C C . ARG A 1 87 ? 23.847 -2.497 -28.582 1.00 76.12 87 ARG A C 1
ATOM 695 O O . ARG A 1 87 ? 25.039 -2.774 -28.644 1.00 76.12 87 ARG A O 1
ATOM 702 N N . GLU A 1 88 ? 23.207 -1.828 -29.535 1.00 81.75 88 GLU A N 1
ATOM 703 C CA . GLU A 1 88 ? 23.853 -1.366 -30.767 1.00 81.75 88 GLU A CA 1
ATOM 704 C C . GLU A 1 88 ? 24.990 -0.378 -30.466 1.00 81.75 88 GLU A C 1
ATOM 706 O O . GLU A 1 88 ? 26.115 -0.590 -30.910 1.00 81.75 88 GLU A O 1
ATOM 711 N N . LYS A 1 89 ? 24.764 0.605 -29.582 1.00 78.62 89 LYS A N 1
ATOM 712 C CA . LYS A 1 89 ? 25.817 1.538 -29.135 1.00 78.62 89 LYS A CA 1
ATOM 713 C C . LYS A 1 89 ? 26.980 0.840 -28.421 1.00 78.62 89 LYS A C 1
ATOM 715 O O . LYS A 1 89 ? 28.126 1.240 -28.596 1.00 78.62 89 LYS A O 1
ATOM 720 N N . ILE A 1 90 ? 26.712 -0.200 -27.625 1.00 78.88 90 ILE A N 1
ATOM 721 C CA . ILE A 1 90 ? 27.763 -1.014 -26.992 1.00 78.88 90 ILE A CA 1
ATOM 722 C C . ILE A 1 90 ? 28.585 -1.756 -28.055 1.00 78.88 90 ILE A C 1
ATOM 724 O O . ILE A 1 90 ? 29.802 -1.857 -27.915 1.00 78.88 90 ILE A O 1
ATOM 728 N N . PHE A 1 91 ? 27.955 -2.268 -29.116 1.00 80.56 91 PHE A N 1
ATOM 729 C CA . PHE A 1 91 ? 28.677 -2.909 -30.216 1.00 80.56 91 PHE A CA 1
ATOM 730 C C . PHE A 1 91 ? 29.505 -1.911 -31.036 1.00 80.56 91 PHE A C 1
ATOM 732 O O . PHE A 1 91 ? 30.639 -2.228 -31.393 1.00 80.56 91 PHE A O 1
ATOM 739 N N . ASP A 1 92 ? 28.990 -0.707 -31.283 1.00 84.00 92 ASP A N 1
ATOM 740 C CA . ASP A 1 92 ? 29.713 0.343 -32.012 1.00 84.00 92 ASP A CA 1
ATOM 741 C C . ASP A 1 92 ? 30.943 0.852 -31.246 1.00 84.00 92 ASP A C 1
ATOM 743 O O . ASP A 1 92 ? 31.971 1.182 -31.839 1.00 84.00 92 ASP A O 1
ATOM 747 N N . GLU A 1 93 ? 30.870 0.878 -29.915 1.00 84.00 93 GLU A N 1
ATOM 748 C CA . GLU A 1 93 ? 31.964 1.306 -29.041 1.00 84.00 93 GLU A CA 1
ATOM 749 C C . GLU A 1 93 ? 32.885 0.148 -28.604 1.00 84.00 93 GLU A C 1
ATOM 751 O O . GLU A 1 93 ? 33.696 0.306 -27.680 1.00 84.00 93 GLU A O 1
ATOM 756 N N . PHE A 1 94 ? 32.790 -1.023 -29.249 1.00 76.88 94 PHE A N 1
ATOM 757 C CA . PHE A 1 94 ? 33.572 -2.213 -28.905 1.00 76.88 94 PHE A CA 1
ATOM 758 C C . PHE A 1 94 ? 35.083 -1.941 -29.009 1.00 76.88 94 PHE A C 1
ATOM 760 O O . PHE A 1 94 ? 35.582 -1.492 -30.038 1.00 76.88 94 PHE A O 1
ATOM 767 N N . ASN A 1 95 ? 35.827 -2.239 -27.935 1.00 77.31 95 ASN A N 1
ATOM 768 C CA . ASN A 1 95 ? 37.237 -1.864 -27.692 1.00 77.31 95 ASN A CA 1
ATOM 769 C C . ASN A 1 95 ? 37.502 -0.419 -27.232 1.00 77.31 95 ASN A C 1
ATOM 771 O O . ASN A 1 95 ? 38.653 0.024 -27.243 1.00 77.31 95 ASN A O 1
ATOM 775 N N . THR A 1 96 ? 36.490 0.306 -26.761 1.00 83.06 96 THR A N 1
ATOM 776 C CA . THR A 1 96 ? 36.692 1.559 -26.018 1.00 83.06 96 THR A CA 1
ATOM 777 C C . THR A 1 96 ? 36.538 1.351 -24.509 1.00 83.06 96 THR A C 1
ATOM 779 O O . THR A 1 96 ? 35.920 0.391 -24.047 1.00 83.06 96 THR A O 1
ATOM 782 N N . LEU A 1 97 ? 37.091 2.274 -23.712 1.00 80.12 97 LEU A N 1
ATOM 783 C CA . LEU A 1 97 ? 36.887 2.284 -22.256 1.00 80.12 97 LEU A CA 1
ATOM 784 C C . LEU A 1 97 ? 35.434 2.616 -21.867 1.00 80.12 97 LEU A C 1
ATOM 786 O O . LEU A 1 97 ? 35.028 2.313 -20.747 1.00 80.12 97 LEU A O 1
ATOM 790 N N . SER A 1 98 ? 34.648 3.197 -22.779 1.00 78.12 98 SER A N 1
ATOM 791 C CA . SER A 1 98 ? 33.257 3.600 -22.547 1.00 78.12 98 SER A CA 1
ATOM 792 C C . SER A 1 98 ? 32.352 2.435 -22.133 1.00 78.12 98 SER A C 1
ATOM 794 O O . SER A 1 98 ? 31.450 2.629 -21.326 1.00 78.12 98 SER A O 1
ATOM 796 N N . ILE A 1 99 ? 32.631 1.217 -22.612 1.00 73.94 99 ILE A N 1
ATOM 797 C CA . ILE A 1 99 ? 31.870 0.001 -22.268 1.00 73.94 99 ILE A CA 1
ATOM 798 C C . ILE A 1 99 ? 32.109 -0.443 -20.816 1.00 73.94 99 ILE A C 1
ATOM 800 O O . ILE A 1 99 ? 31.232 -1.039 -20.200 1.00 73.94 99 ILE A O 1
ATOM 804 N N . VAL A 1 100 ? 33.294 -0.171 -20.261 1.00 76.00 100 VAL A N 1
ATOM 805 C CA . VAL A 1 100 ? 33.701 -0.654 -18.928 1.00 76.00 100 VAL A CA 1
ATOM 806 C C . VAL A 1 100 ? 33.248 0.289 -17.810 1.00 76.00 100 VAL A C 1
ATOM 808 O O . VAL A 1 100 ? 33.006 -0.162 -16.695 1.00 76.00 100 VAL A O 1
ATOM 811 N N . TYR A 1 101 ? 33.160 1.591 -18.088 1.00 72.69 101 TYR A N 1
ATOM 812 C CA . TYR A 1 101 ? 32.973 2.633 -17.068 1.00 72.69 101 TYR A CA 1
ATOM 813 C C . TYR A 1 101 ? 31.588 3.286 -17.066 1.00 72.69 101 TYR A C 1
ATOM 815 O O . TYR A 1 101 ? 31.443 4.388 -16.532 1.00 72.69 101 TYR A O 1
ATOM 823 N N . LYS A 1 102 ? 30.591 2.644 -17.674 1.00 57.72 102 LYS A N 1
ATOM 824 C CA . LYS A 1 102 ? 29.225 3.166 -17.690 1.00 57.72 102 LYS A CA 1
ATOM 825 C C . LYS A 1 102 ? 28.436 2.752 -16.454 1.00 57.72 102 LYS A C 1
ATOM 827 O O . LYS A 1 102 ? 28.551 1.574 -16.054 1.00 57.72 102 LYS A O 1
#

Secondary structure (DSSP, 8-state):
----HHHHHHHHHHHHHHHHH-HHHHHHHHHHHHHHHHHT---HHHHHHHHHHHHHHHH-HHHHHHHHTPPPPP--S-HHHH-HHHHHHHHHTTTSGGGT--